Protein AF-A0A6G3WIH3-F1 (afdb_monomer)

Structure (mmCIF, N/CA/C/O backbone):
data_AF-A0A6G3WIH3-F1
#
_entry.id   AF-A0A6G3WIH3-F1
#
loop_
_atom_site.group_PDB
_atom_site.id
_atom_site.type_symbol
_atom_site.label_atom_id
_atom_site.label_alt_id
_atom_site.label_comp_id
_atom_site.label_asym_id
_atom_site.label_entity_id
_atom_site.label_seq_id
_atom_site.pdbx_PDB_ins_code
_atom_site.Cartn_x
_atom_site.Cartn_y
_atom_site.Cartn_z
_atom_site.occupancy
_atom_site.B_iso_or_equiv
_atom_site.auth_seq_id
_atom_site.auth_comp_id
_atom_site.auth_asym_id
_atom_site.auth_atom_id
_atom_site.pdbx_PDB_model_num
ATOM 1 N N . MET A 1 1 ? 10.859 -15.960 18.586 1.00 42.34 1 MET A N 1
ATOM 2 C CA . MET A 1 1 ? 10.328 -14.800 17.844 1.00 42.34 1 MET A CA 1
ATOM 3 C C . MET A 1 1 ? 8.952 -15.209 17.370 1.00 42.34 1 MET A C 1
ATOM 5 O O . MET A 1 1 ? 8.869 -16.224 16.689 1.00 42.34 1 MET A O 1
ATOM 9 N N . SER A 1 2 ? 7.890 -14.560 17.853 1.00 43.38 2 SER A N 1
ATOM 10 C CA . SER A 1 2 ? 6.537 -14.835 17.354 1.00 43.38 2 SER A CA 1
ATOM 11 C C . SER A 1 2 ? 6.557 -14.650 15.835 1.00 43.38 2 SER A C 1
ATOM 13 O O . SER A 1 2 ? 7.063 -13.640 15.354 1.00 43.38 2 SER A O 1
ATOM 15 N N . SER A 1 3 ? 6.121 -15.667 15.097 1.00 52.56 3 SER A N 1
ATOM 16 C CA . SER A 1 3 ? 5.988 -15.667 13.639 1.00 52.56 3 SER A CA 1
ATOM 17 C C . SER A 1 3 ? 4.811 -14.764 13.255 1.00 52.56 3 SER A C 1
ATOM 19 O O . SER A 1 3 ? 3.766 -15.257 12.828 1.00 52.56 3 SER A O 1
ATOM 21 N N . GLU A 1 4 ? 4.934 -13.456 13.460 1.00 61.06 4 GLU A N 1
ATOM 22 C CA . GLU A 1 4 ? 3.876 -12.520 13.085 1.00 61.06 4 GLU A CA 1
ATOM 23 C C . GLU A 1 4 ? 3.919 -12.321 11.574 1.00 61.06 4 GLU A C 1
ATOM 25 O O . GLU A 1 4 ? 4.772 -11.629 11.021 1.00 61.06 4 GLU A O 1
ATOM 30 N N . LYS A 1 5 ? 3.025 -13.036 10.886 1.00 76.69 5 LYS A N 1
ATOM 31 C CA . LYS A 1 5 ? 2.730 -12.781 9.483 1.00 76.69 5 LYS A CA 1
ATOM 32 C C . LYS A 1 5 ? 1.959 -11.470 9.429 1.00 76.69 5 LYS A C 1
ATOM 34 O O . LYS A 1 5 ? 0.787 -11.450 9.790 1.00 76.69 5 LYS A O 1
ATOM 39 N N . LEU A 1 6 ? 2.632 -10.414 8.988 1.00 87.81 6 LEU A N 1
ATOM 40 C CA . LEU A 1 6 ? 2.021 -9.117 8.732 1.00 87.81 6 LEU A CA 1
ATOM 41 C C . LEU A 1 6 ? 0.857 -9.274 7.737 1.00 87.81 6 LEU A C 1
ATOM 43 O O . LEU A 1 6 ? 1.012 -9.875 6.672 1.00 87.81 6 LEU A O 1
ATOM 47 N N . CYS A 1 7 ? -0.311 -8.759 8.108 1.00 93.44 7 CYS A N 1
ATOM 48 C CA . CYS A 1 7 ? -1.563 -8.862 7.375 1.00 93.44 7 CYS A CA 1
ATOM 49 C C . CYS A 1 7 ? -2.078 -7.465 7.023 1.00 93.44 7 CYS A C 1
ATOM 51 O O . CYS A 1 7 ? -2.570 -6.726 7.878 1.00 93.44 7 CYS A O 1
ATOM 53 N N . TRP A 1 8 ? -1.975 -7.103 5.746 1.00 96.19 8 TRP A N 1
ATOM 54 C CA . TRP A 1 8 ? -2.571 -5.884 5.206 1.00 96.19 8 TRP A CA 1
ATOM 55 C C . TRP A 1 8 ? -3.808 -6.218 4.384 1.00 96.19 8 TRP A C 1
ATOM 57 O O . TRP A 1 8 ? -3.776 -7.114 3.539 1.00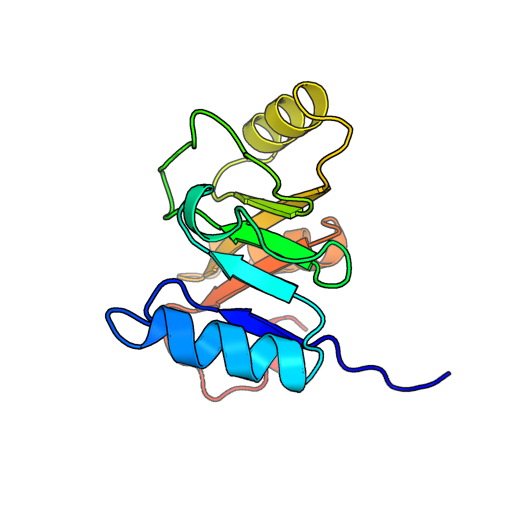 96.19 8 TRP A O 1
ATOM 67 N N . LEU A 1 9 ? -4.890 -5.476 4.610 1.00 97.44 9 LEU A N 1
ATOM 68 C CA . LEU A 1 9 ? -6.136 -5.641 3.876 1.00 97.44 9 LEU A CA 1
ATOM 69 C C . LEU A 1 9 ? -6.284 -4.562 2.803 1.00 97.44 9 LEU A C 1
ATOM 71 O O . LEU A 1 9 ? -6.381 -3.374 3.111 1.00 97.44 9 LEU A O 1
ATOM 75 N N . ASP A 1 10 ? -6.339 -4.982 1.541 1.00 97.44 10 ASP A N 1
ATOM 76 C CA . ASP A 1 10 ? -6.559 -4.089 0.405 1.00 97.44 10 ASP A CA 1
ATOM 77 C C . ASP A 1 10 ? -8.053 -3.818 0.182 1.00 97.44 10 ASP A C 1
ATOM 79 O O . ASP A 1 10 ? -8.822 -4.718 -0.161 1.00 97.44 10 ASP A O 1
ATOM 83 N N . ILE A 1 11 ? -8.464 -2.560 0.367 1.00 97.62 11 ILE A N 1
ATOM 84 C CA . ILE A 1 11 ? -9.851 -2.104 0.200 1.00 97.62 11 ILE A CA 1
ATOM 85 C C . ILE 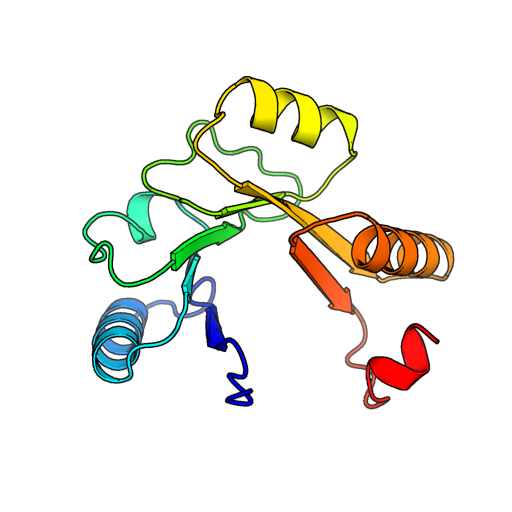A 1 11 ? -10.069 -1.301 -1.089 1.00 97.62 11 ILE A C 1
ATOM 87 O O . ILE A 1 11 ? -11.174 -0.795 -1.323 1.00 97.62 11 ILE A O 1
ATOM 91 N N . ARG A 1 12 ? -9.052 -1.182 -1.955 1.00 96.12 12 ARG A N 1
ATOM 92 C CA . ARG A 1 12 ? -9.110 -0.363 -3.180 1.00 96.12 12 ARG A CA 1
ATOM 93 C C . ARG A 1 12 ? -10.233 -0.798 -4.123 1.00 96.12 12 ARG A C 1
ATOM 95 O O . ARG A 1 12 ? -10.843 0.045 -4.776 1.00 96.12 12 ARG A O 1
ATOM 102 N N . SER A 1 13 ? -10.559 -2.090 -4.149 1.00 95.06 13 SER A N 1
ATOM 103 C CA . SER A 1 13 ? -11.621 -2.681 -4.977 1.00 95.06 13 SER A CA 1
ATOM 104 C C . SER A 1 13 ? -12.880 -3.090 -4.194 1.00 95.06 13 SER A C 1
ATOM 106 O O . SER A 1 13 ? -13.803 -3.659 -4.772 1.00 95.06 13 SER A O 1
ATOM 108 N N . ALA A 1 14 ? -12.974 -2.760 -2.898 1.00 95.31 14 ALA A N 1
ATOM 109 C CA . ALA A 1 14 ? -14.063 -3.202 -2.016 1.00 95.31 14 ALA A CA 1
ATOM 110 C C . ALA A 1 14 ? -15.451 -2.607 -2.351 1.00 95.31 14 ALA A C 1
ATOM 112 O O . ALA A 1 14 ? -16.484 -3.114 -1.903 1.00 95.31 14 ALA A O 1
ATOM 113 N N . GLY A 1 15 ? -15.496 -1.521 -3.132 1.00 94.75 15 GLY A N 1
ATOM 114 C CA . GLY A 1 15 ? -16.737 -0.884 -3.578 1.00 94.75 15 GLY A CA 1
ATOM 115 C C . GLY A 1 15 ? -17.689 -0.553 -2.422 1.00 94.75 15 GLY A C 1
ATOM 116 O O . GLY A 1 15 ? -17.288 0.015 -1.410 1.00 94.75 15 GLY A O 1
ATOM 117 N N . LYS A 1 16 ? -18.967 -0.932 -2.562 1.00 96.00 16 LYS A N 1
ATOM 118 C CA . LYS A 1 16 ? -20.014 -0.653 -1.559 1.00 96.00 16 LYS A CA 1
ATOM 119 C C . LYS A 1 16 ? -19.812 -1.386 -0.226 1.00 96.00 16 LYS A C 1
ATOM 121 O O . LYS A 1 16 ? -20.388 -0.968 0.769 1.00 96.00 16 LYS A O 1
ATOM 126 N N . ALA A 1 17 ? -19.025 -2.464 -0.200 1.00 96.44 17 ALA A N 1
ATOM 127 C CA . ALA A 1 17 ? -18.780 -3.251 1.008 1.00 96.44 17 ALA A CA 1
ATOM 128 C C . ALA A 1 17 ? -17.641 -2.691 1.878 1.00 96.44 17 ALA A C 1
ATOM 130 O O . ALA A 1 17 ? -17.411 -3.203 2.970 1.00 96.44 17 ALA A O 1
ATOM 131 N N . ARG A 1 18 ? -16.939 -1.642 1.416 1.00 96.56 18 ARG A N 1
ATOM 132 C CA . ARG A 1 18 ? -15.751 -1.072 2.072 1.00 96.56 18 ARG A CA 1
ATOM 133 C C . ARG A 1 18 ? -15.936 -0.849 3.568 1.00 96.56 18 ARG A C 1
ATOM 135 O O . ARG A 1 18 ? -15.095 -1.292 4.335 1.00 96.56 18 ARG A O 1
ATOM 142 N N . GLN A 1 19 ? -17.023 -0.194 3.974 1.00 95.88 19 GLN A N 1
ATOM 143 C CA . GLN A 1 19 ? -17.248 0.133 5.382 1.00 95.88 19 GLN A CA 1
ATOM 144 C C . GLN A 1 19 ? -17.306 -1.127 6.256 1.00 95.88 19 GLN A C 1
ATOM 146 O O . GLN A 1 19 ? -16.552 -1.234 7.215 1.00 95.88 19 GLN A O 1
ATOM 151 N N . ALA A 1 20 ? -18.139 -2.102 5.884 1.00 97.62 20 ALA A N 1
ATOM 152 C CA . ALA A 1 20 ? -18.273 -3.350 6.634 1.00 97.62 20 ALA A CA 1
ATOM 153 C C . ALA A 1 20 ? -16.952 -4.140 6.682 1.00 97.62 20 ALA A C 1
ATOM 155 O O . ALA A 1 20 ? -16.608 -4.722 7.705 1.00 97.62 20 ALA A O 1
ATOM 156 N N . ILE A 1 21 ? -16.193 -4.128 5.581 1.00 97.88 21 ILE A N 1
ATOM 157 C CA . ILE A 1 21 ? -14.876 -4.769 5.501 1.00 97.88 21 ILE A CA 1
ATOM 158 C C . ILE A 1 21 ? -13.882 -4.093 6.452 1.00 97.88 21 ILE A C 1
ATOM 160 O O . ILE A 1 21 ? -13.168 -4.787 7.168 1.00 97.88 21 ILE A O 1
ATOM 164 N N . VAL A 1 22 ? -13.844 -2.759 6.481 1.00 97.69 22 VAL A N 1
ATOM 165 C CA . VAL A 1 22 ? -12.974 -1.990 7.384 1.00 97.69 22 VAL A CA 1
ATOM 166 C C . VAL A 1 22 ? -13.347 -2.235 8.844 1.00 97.69 22 VAL A C 1
ATOM 168 O O . VAL A 1 22 ? -12.460 -2.493 9.651 1.00 97.69 22 VAL A O 1
ATOM 171 N N . GLU A 1 23 ? -14.635 -2.197 9.188 1.00 97.62 23 GLU A N 1
ATOM 172 C CA . GLU A 1 23 ? -15.108 -2.456 10.555 1.00 97.62 23 GLU A CA 1
ATOM 173 C C . GLU A 1 23 ? -14.653 -3.836 11.051 1.00 97.62 23 GLU A C 1
ATOM 175 O O . GLU A 1 23 ? -14.055 -3.945 12.123 1.00 97.62 23 GLU A O 1
ATOM 180 N N . GLU A 1 24 ? -14.845 -4.879 10.242 1.00 98.00 24 GLU A N 1
ATOM 181 C CA . GLU A 1 24 ? -14.402 -6.226 10.599 1.00 98.00 24 GLU A CA 1
ATOM 182 C C . GLU A 1 24 ? -12.872 -6.338 10.652 1.00 98.00 24 GLU A C 1
ATOM 184 O O . GLU A 1 24 ? -12.330 -6.947 11.571 1.00 98.00 24 GLU A O 1
ATOM 189 N N . ALA A 1 25 ? -12.148 -5.703 9.728 1.00 96.81 25 ALA A N 1
ATOM 190 C CA . ALA A 1 25 ? -10.685 -5.696 9.731 1.00 96.81 25 ALA A CA 1
ATOM 191 C C . ALA A 1 25 ? -10.108 -5.100 11.023 1.00 96.81 25 ALA A C 1
ATOM 193 O O . ALA A 1 25 ? -9.147 -5.631 11.585 1.00 96.81 25 ALA A O 1
ATOM 194 N N . LEU A 1 26 ? -10.722 -4.025 11.523 1.00 96.69 26 LEU A N 1
ATOM 195 C CA . LEU A 1 26 ? -10.351 -3.407 12.793 1.00 96.69 26 LEU A CA 1
ATOM 196 C C . LEU A 1 26 ? -10.664 -4.325 13.984 1.00 96.69 26 LEU A C 1
ATOM 198 O O . LEU A 1 26 ? -9.839 -4.434 14.892 1.00 96.69 26 LEU A O 1
ATOM 202 N N . HIS A 1 27 ? -11.801 -5.030 13.976 1.00 96.50 27 HIS A N 1
ATOM 203 C CA . HIS A 1 27 ? -12.115 -6.037 14.999 1.00 96.50 27 HIS A CA 1
ATOM 204 C C . HIS A 1 27 ? -11.111 -7.195 15.008 1.00 96.50 27 HIS A C 1
ATOM 206 O O . HIS A 1 27 ? -10.694 -7.635 16.082 1.00 96.50 27 HIS A O 1
ATOM 212 N N . GLN A 1 28 ? -10.681 -7.640 13.825 1.00 95.62 28 GLN A N 1
ATOM 213 C CA . GLN A 1 28 ? -9.667 -8.684 13.653 1.00 95.62 28 GLN A CA 1
ATOM 214 C C . GLN A 1 28 ? -8.232 -8.183 13.872 1.00 95.62 28 GLN A C 1
ATOM 216 O O . GLN A 1 28 ? -7.305 -8.990 13.863 1.00 95.62 28 GLN A O 1
ATOM 221 N N . ARG A 1 29 ? -8.042 -6.876 14.113 1.00 94.81 29 ARG A N 1
ATOM 222 C CA . ARG A 1 29 ? -6.741 -6.235 14.363 1.00 94.81 29 ARG A CA 1
ATOM 223 C C . ARG A 1 29 ? -5.715 -6.522 13.264 1.00 94.81 29 ARG A C 1
ATOM 225 O O . ARG A 1 29 ? -4.579 -6.877 13.563 1.00 94.81 29 ARG A O 1
ATOM 232 N N . VAL A 1 30 ? -6.117 -6.372 12.000 1.00 96.00 30 VAL A N 1
ATOM 233 C CA . VAL A 1 30 ? -5.156 -6.405 10.886 1.00 96.00 30 VAL A CA 1
ATOM 234 C C . VAL A 1 30 ? -4.076 -5.336 11.081 1.00 96.00 30 VAL A C 1
ATOM 236 O O . VAL A 1 30 ? -4.341 -4.270 11.641 1.00 96.00 30 VAL A O 1
ATOM 239 N N . ASP A 1 31 ? -2.869 -5.595 10.587 1.00 96.38 31 ASP A N 1
ATOM 240 C CA . ASP A 1 31 ? -1.727 -4.697 10.775 1.00 96.38 31 ASP A CA 1
ATOM 241 C C . ASP A 1 31 ? -1.842 -3.421 9.942 1.00 96.38 31 ASP A C 1
ATOM 243 O O . ASP A 1 31 ? -1.292 -2.380 10.309 1.00 96.38 31 ASP A O 1
ATOM 247 N N . GLY A 1 32 ? -2.549 -3.486 8.810 1.00 97.38 32 GLY A N 1
ATOM 248 C CA . GLY A 1 32 ? -2.694 -2.354 7.908 1.00 97.38 32 GLY A CA 1
ATOM 249 C C . GLY A 1 32 ? -3.912 -2.421 6.997 1.00 97.38 32 GLY A C 1
ATOM 250 O O . GLY A 1 32 ? -4.424 -3.493 6.677 1.00 97.38 32 GLY A O 1
ATOM 251 N N . ILE A 1 33 ? -4.359 -1.247 6.559 1.00 98.38 33 ILE A N 1
ATOM 252 C CA . ILE A 1 33 ? -5.424 -1.070 5.568 1.00 98.38 33 ILE A CA 1
ATOM 253 C C . ILE A 1 33 ? -4.839 -0.314 4.380 1.00 98.38 33 ILE A C 1
ATOM 255 O O . ILE A 1 33 ? -4.252 0.756 4.553 1.00 98.38 33 ILE A O 1
ATOM 259 N N . VAL A 1 34 ? -5.014 -0.871 3.180 1.00 98.38 34 VAL A N 1
ATOM 260 C CA . VAL A 1 34 ? -4.514 -0.298 1.928 1.00 98.38 34 VAL A CA 1
ATOM 261 C C . VAL A 1 34 ? -5.648 0.364 1.158 1.00 98.38 34 VAL A C 1
ATOM 263 O O . VAL A 1 34 ? -6.607 -0.298 0.762 1.00 98.38 34 VAL A O 1
ATOM 266 N N . ALA A 1 35 ? -5.519 1.664 0.902 1.00 97.69 35 ALA A N 1
ATOM 267 C CA . ALA A 1 35 ? -6.499 2.465 0.173 1.00 97.69 35 ALA A CA 1
ATOM 268 C C . ALA A 1 35 ? -5.871 3.203 -1.018 1.00 97.69 35 ALA A C 1
ATOM 270 O O . ALA A 1 35 ? -4.660 3.388 -1.083 1.00 97.69 35 ALA A O 1
ATOM 271 N N . ALA A 1 36 ? -6.701 3.635 -1.970 1.00 96.00 36 ALA A N 1
ATOM 272 C CA . ALA A 1 36 ? -6.259 4.386 -3.152 1.00 96.00 36 ALA A CA 1
ATOM 273 C C . ALA A 1 36 ? -6.428 5.905 -2.990 1.00 96.00 36 ALA A C 1
ATOM 275 O O . ALA A 1 36 ? -5.796 6.671 -3.719 1.00 96.00 36 ALA A O 1
ATOM 276 N N . ASP A 1 37 ? -7.288 6.329 -2.062 1.00 94.56 37 ASP A N 1
ATOM 277 C CA . ASP A 1 37 ? -7.611 7.722 -1.767 1.00 94.56 37 ASP A CA 1
ATOM 278 C C . ASP A 1 37 ? -7.276 8.011 -0.293 1.00 94.56 37 ASP A C 1
ATOM 280 O O . ASP A 1 37 ? -7.704 7.240 0.571 1.00 94.56 37 ASP A O 1
ATOM 284 N N . PRO A 1 38 ? -6.532 9.089 0.030 1.00 95.50 38 PRO A N 1
ATOM 285 C CA . PRO A 1 38 ? -6.25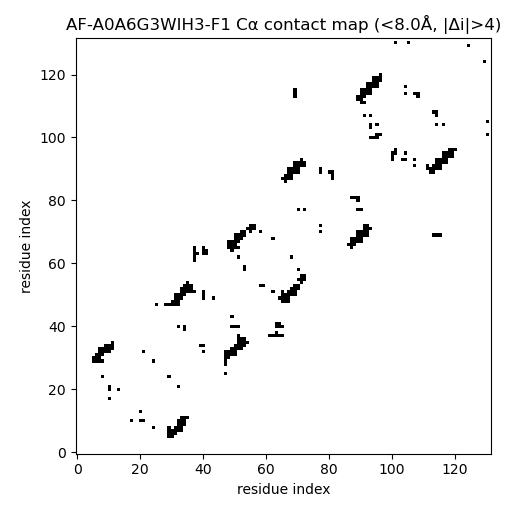7 9.468 1.415 1.00 95.50 38 PRO A CA 1
ATOM 286 C C . PRO A 1 38 ? -7.519 9.617 2.274 1.00 95.50 38 PRO A C 1
ATOM 288 O O . PRO A 1 38 ? -7.481 9.309 3.461 1.00 95.50 38 PRO A O 1
ATOM 291 N N . ALA A 1 39 ? -8.645 10.040 1.686 1.00 94.75 39 ALA A N 1
ATOM 292 C CA . ALA A 1 39 ? -9.903 10.214 2.410 1.00 94.75 39 ALA A CA 1
ATOM 293 C C . ALA A 1 39 ? -10.448 8.898 2.994 1.00 94.75 39 ALA A C 1
ATOM 295 O O . ALA A 1 39 ? -11.108 8.922 4.029 1.00 94.75 39 ALA A O 1
ATOM 296 N N . ASP A 1 40 ? -10.141 7.753 2.374 1.00 95.56 40 ASP A N 1
ATOM 297 C CA . ASP A 1 40 ? -10.546 6.429 2.866 1.00 95.56 40 ASP A CA 1
ATOM 298 C C . ASP A 1 40 ? -9.737 5.981 4.106 1.00 95.56 40 ASP A C 1
ATOM 300 O O . ASP A 1 40 ? -10.093 4.991 4.745 1.00 95.56 40 ASP A O 1
ATOM 304 N N . LEU A 1 41 ? -8.649 6.684 4.449 1.00 97.00 41 LEU A N 1
ATOM 305 C CA . LEU A 1 41 ? -7.810 6.411 5.626 1.00 97.00 41 LEU A CA 1
ATOM 306 C C . LEU A 1 41 ? -8.133 7.328 6.815 1.00 97.00 41 LEU A C 1
ATOM 308 O O . LEU A 1 41 ? -7.690 7.078 7.944 1.00 97.00 41 LEU A O 1
ATOM 312 N N . GLU A 1 42 ? -8.898 8.392 6.573 1.00 95.12 42 GLU A N 1
ATOM 313 C CA . GLU A 1 42 ? -9.288 9.349 7.599 1.00 95.12 42 GLU A CA 1
ATOM 314 C C . GLU A 1 42 ? -10.227 8.706 8.625 1.00 95.12 42 GLU A C 1
ATOM 316 O O . GLU A 1 42 ? -11.119 7.925 8.303 1.00 95.12 42 GLU A O 1
ATOM 321 N N . GLY A 1 43 ? -10.008 9.018 9.903 1.00 93.12 43 GLY A N 1
ATOM 322 C CA . GLY A 1 43 ? -10.788 8.452 11.007 1.00 93.12 43 GLY A CA 1
ATOM 323 C C . GLY A 1 43 ? -10.419 7.019 11.410 1.00 93.12 43 GLY A C 1
ATOM 324 O O . GLY A 1 43 ? -10.876 6.573 12.463 1.00 93.12 43 GLY A O 1
ATOM 325 N N . LEU A 1 44 ? -9.557 6.314 10.661 1.00 97.12 44 LEU A N 1
ATOM 326 C CA . LEU A 1 44 ? -9.017 5.034 11.130 1.00 97.12 44 LEU A CA 1
ATOM 327 C C . LEU A 1 44 ? -8.181 5.245 12.410 1.00 97.12 44 LEU A C 1
ATOM 329 O O . LEU A 1 44 ? -7.435 6.234 12.503 1.00 97.12 44 LEU A O 1
ATOM 333 N N . PRO A 1 45 ? -8.283 4.331 13.395 1.00 96.50 45 PRO A N 1
ATOM 334 C CA . PRO A 1 45 ? -7.567 4.456 14.658 1.00 96.50 45 PRO A CA 1
ATOM 335 C C . PRO A 1 45 ? -6.046 4.374 14.446 1.00 96.50 45 PRO A C 1
ATOM 337 O O . PRO A 1 45 ? -5.588 3.734 13.501 1.00 96.50 45 PRO A O 1
ATOM 340 N N . PRO A 1 46 ? -5.230 4.951 15.345 1.00 95.06 46 PRO A N 1
ATOM 341 C CA . PRO A 1 46 ? -3.767 4.890 15.239 1.00 95.06 46 PRO A CA 1
ATOM 342 C C . PRO A 1 46 ? -3.198 3.477 15.458 1.00 95.06 46 PRO A C 1
ATOM 344 O O . PRO A 1 46 ? -2.000 3.268 15.317 1.00 95.06 46 PRO A O 1
ATOM 347 N N . THR A 1 47 ? -4.040 2.511 15.835 1.00 9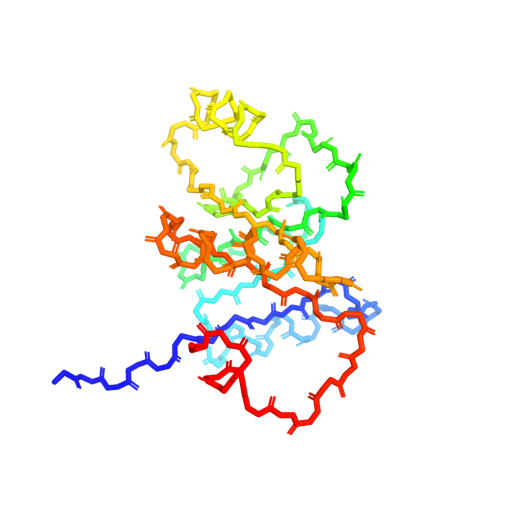4.38 47 THR A N 1
ATOM 348 C CA . THR A 1 47 ? -3.662 1.111 16.058 1.00 94.38 47 THR A CA 1
ATOM 349 C C . THR A 1 47 ? -3.530 0.299 14.771 1.00 94.38 47 THR A C 1
ATOM 351 O O . THR A 1 47 ? -3.094 -0.842 14.850 1.00 94.38 47 THR A O 1
ATOM 354 N N . VAL A 1 48 ? -3.931 0.840 13.614 1.00 97.06 48 VAL A N 1
ATOM 355 C CA . VAL A 1 48 ? -3.776 0.193 12.303 1.00 97.06 48 VAL A CA 1
ATOM 356 C C . VAL A 1 48 ? -2.868 1.032 11.407 1.00 97.06 48 VAL A C 1
ATOM 358 O O . VAL A 1 48 ? -2.973 2.260 11.375 1.00 97.06 48 VAL A O 1
ATOM 361 N N . THR A 1 49 ? -1.985 0.380 10.651 1.00 97.56 49 THR A N 1
ATOM 362 C CA . THR A 1 49 ? -1.142 1.069 9.669 1.00 97.56 49 THR A CA 1
ATOM 363 C C . THR A 1 49 ? -1.998 1.564 8.507 1.00 97.56 49 THR A C 1
ATOM 365 O O . THR A 1 49 ? -2.652 0.788 7.810 1.00 97.56 49 THR A O 1
ATOM 368 N N . LYS A 1 50 ? -1.985 2.874 8.271 1.00 98.44 50 LYS A N 1
ATOM 369 C CA . LYS A 1 50 ? -2.682 3.504 7.146 1.00 98.44 50 LYS A CA 1
ATOM 370 C C . LYS A 1 50 ? -1.771 3.500 5.923 1.00 98.44 50 LYS A C 1
ATOM 372 O O . LYS A 1 50 ? -0.788 4.245 5.900 1.00 98.44 50 LYS A O 1
ATOM 377 N N . VAL A 1 51 ? -2.088 2.666 4.935 1.00 98.31 51 VAL A N 1
ATOM 378 C CA . VAL A 1 51 ? -1.284 2.489 3.721 1.00 98.31 51 VAL A CA 1
ATOM 379 C C . VAL A 1 51 ? -2.005 3.121 2.533 1.00 98.31 51 VAL A C 1
ATOM 381 O O . VAL A 1 51 ? -3.090 2.692 2.142 1.00 98.31 51 VAL A O 1
ATOM 384 N N . LEU A 1 52 ? -1.396 4.134 1.924 1.00 97.81 52 LEU A N 1
ATOM 385 C CA . LEU A 1 52 ? -1.893 4.742 0.695 1.00 97.81 52 LEU A CA 1
ATOM 386 C C . LEU A 1 52 ? -1.160 4.148 -0.509 1.00 97.81 52 LEU A C 1
ATOM 388 O O . LEU A 1 52 ? 0.055 4.264 -0.633 1.00 97.81 52 LEU A O 1
ATOM 392 N N . MET A 1 53 ? -1.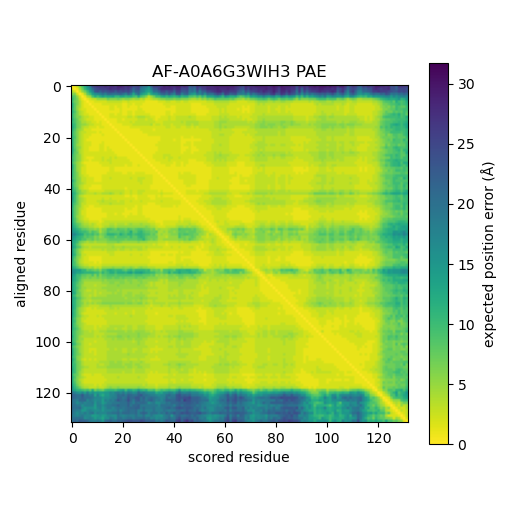903 3.547 -1.428 1.00 96.94 53 MET A N 1
ATOM 393 C CA . MET A 1 53 ? -1.397 3.030 -2.695 1.00 96.94 53 MET A CA 1
ATOM 394 C C . MET A 1 53 ? -2.279 3.550 -3.841 1.00 96.94 53 MET A C 1
ATOM 396 O O . MET A 1 53 ? -3.248 2.883 -4.233 1.00 96.94 53 MET A O 1
ATOM 400 N N . PRO A 1 54 ? -1.985 4.755 -4.366 1.00 94.00 54 PRO A N 1
ATOM 401 C CA . PRO A 1 54 ? -2.728 5.320 -5.480 1.00 94.00 54 PRO A CA 1
ATOM 402 C C . PRO A 1 54 ? -2.507 4.482 -6.752 1.00 94.00 54 PRO A C 1
ATOM 404 O O . PRO A 1 54 ? -1.514 3.757 -6.860 1.00 94.00 54 PRO A O 1
ATOM 407 N N . PRO A 1 55 ? -3.411 4.571 -7.743 1.00 90.19 55 PRO A N 1
ATOM 408 C CA . PRO A 1 55 ? -3.212 3.911 -9.028 1.00 90.19 55 PRO A CA 1
ATOM 409 C C . PRO A 1 55 ? -1.891 4.343 -9.692 1.00 90.19 55 PRO A C 1
ATOM 411 O O . PRO A 1 55 ? -1.513 5.515 -9.564 1.00 90.19 55 PRO A O 1
ATOM 414 N N . PRO A 1 56 ? -1.216 3.452 -10.444 1.00 85.88 56 PRO A N 1
ATOM 415 C CA . PRO A 1 56 ? -0.013 3.804 -11.191 1.00 85.88 56 PRO A CA 1
ATOM 416 C C . PRO A 1 56 ? -0.204 5.064 -12.046 1.00 85.88 56 PRO A C 1
ATOM 418 O O . PRO A 1 56 ? -1.254 5.267 -12.657 1.00 85.88 56 PRO A O 1
ATOM 421 N N . GLY A 1 57 ? 0.807 5.935 -12.067 1.00 80.44 57 GLY A N 1
ATOM 422 C CA . GLY A 1 57 ? 0.771 7.202 -12.808 1.00 80.44 57 GLY A CA 1
ATOM 423 C C . GLY A 1 57 ? -0.033 8.326 -12.143 1.00 80.44 57 GLY A C 1
ATOM 424 O O . GLY A 1 57 ? -0.082 9.433 -12.680 1.00 80.44 57 GLY A O 1
ATOM 425 N N . LYS A 1 58 ? -0.640 8.089 -10.973 1.00 81.81 58 LYS A N 1
ATOM 426 C CA . LYS A 1 58 ? -1.388 9.106 -10.230 1.00 81.81 58 LYS A CA 1
ATOM 427 C C . LYS A 1 58 ? -0.593 9.568 -9.008 1.00 81.81 58 LYS A C 1
ATOM 429 O O . LYS A 1 58 ? -0.519 8.859 -8.009 1.00 81.81 58 LYS A O 1
ATOM 434 N N . GLN A 1 59 ? -0.033 10.777 -9.072 1.00 79.38 59 GLN A N 1
ATOM 435 C CA . GLN A 1 59 ? 0.596 11.402 -7.909 1.00 79.38 59 GLN A CA 1
ATOM 436 C C . GLN A 1 59 ? -0.488 12.071 -7.049 1.00 79.38 59 GLN A C 1
ATOM 438 O O . GLN A 1 59 ? -1.182 12.967 -7.543 1.00 79.38 59 GLN A O 1
ATOM 443 N N . PRO A 1 60 ? -0.679 11.660 -5.787 1.00 81.06 60 PRO A N 1
ATOM 444 C CA . PRO A 1 60 ? -1.633 12.317 -4.909 1.00 81.06 60 PRO A CA 1
ATOM 445 C C . PRO A 1 60 ? -1.104 13.703 -4.508 1.00 81.06 60 PRO A C 1
ATOM 447 O O . PRO A 1 60 ? 0.090 13.884 -4.278 1.00 81.06 60 PRO A O 1
ATOM 450 N N . ALA A 1 61 ? -1.997 14.692 -4.424 1.00 84.25 61 ALA A N 1
ATOM 451 C CA . ALA A 1 61 ? -1.642 16.054 -4.010 1.00 84.25 61 ALA A CA 1
ATOM 452 C C . ALA A 1 61 ? -1.304 16.157 -2.509 1.00 84.25 61 ALA A C 1
ATOM 454 O O . ALA A 1 61 ? -0.668 17.114 -2.078 1.00 84.25 61 ALA A O 1
ATOM 455 N N . SER A 1 62 ? -1.757 15.184 -1.717 1.00 89.25 62 SER A N 1
ATOM 456 C CA . SER A 1 62 ? -1.500 15.040 -0.285 1.00 89.25 62 SER A CA 1
ATOM 457 C C . SER A 1 62 ? -1.563 13.560 0.089 1.00 89.25 62 SER A C 1
ATOM 459 O O . SER A 1 62 ? -2.293 12.796 -0.544 1.00 89.25 62 SER A O 1
ATOM 461 N N . TYR A 1 63 ? -0.829 13.167 1.129 1.00 93.44 63 TYR A N 1
ATOM 462 C CA . TYR A 1 63 ? -0.844 11.807 1.677 1.00 93.44 63 TYR A CA 1
ATOM 463 C C . TYR A 1 63 ? -1.857 11.635 2.825 1.00 93.44 63 TYR A C 1
ATOM 465 O O . TYR A 1 63 ? -2.070 10.517 3.289 1.00 93.44 63 TYR A O 1
ATOM 473 N N . GLY A 1 64 ? -2.519 12.719 3.255 1.00 93.62 64 GLY A N 1
ATOM 474 C CA . GLY A 1 64 ? -3.479 12.695 4.364 1.00 93.62 64 GLY A CA 1
ATOM 475 C C . GLY A 1 64 ? -2.849 12.152 5.647 1.00 93.62 64 GLY A C 1
ATOM 476 O O . GLY A 1 64 ? -1.714 12.491 5.971 1.00 93.62 64 GLY A O 1
ATOM 477 N N . SER A 1 65 ? -3.574 11.288 6.356 1.00 95.19 65 SER A N 1
ATOM 478 C CA . SER A 1 65 ? -3.069 10.599 7.551 1.00 95.19 65 SER A CA 1
ATOM 479 C C . SER A 1 65 ? -2.314 9.286 7.280 1.00 95.19 65 SER A C 1
ATOM 481 O O . SER A 1 65 ? -2.117 8.501 8.211 1.00 95.19 65 SER A O 1
ATOM 483 N N . ALA A 1 66 ? -1.900 9.013 6.037 1.00 97.44 66 ALA A N 1
ATOM 484 C CA . ALA A 1 66 ? -1.140 7.808 5.706 1.00 97.44 66 ALA A CA 1
ATOM 485 C C . ALA A 1 66 ? 0.225 7.783 6.413 1.00 97.44 66 ALA A C 1
ATOM 487 O O . ALA A 1 66 ? 0.965 8.762 6.379 1.00 97.44 66 ALA A O 1
ATOM 488 N N . GLY A 1 67 ? 0.565 6.641 7.015 1.00 96.75 67 GLY A N 1
ATOM 489 C CA . GLY A 1 67 ? 1.897 6.393 7.583 1.00 96.75 67 GLY A CA 1
ATOM 490 C C . GLY A 1 67 ? 2.835 5.690 6.600 1.00 96.75 67 GLY A C 1
ATOM 491 O O . GLY A 1 67 ? 4.050 5.814 6.709 1.00 96.75 67 GLY A O 1
ATOM 492 N N . VAL A 1 68 ? 2.270 4.978 5.619 1.00 97.69 68 VAL A N 1
ATOM 493 C CA . VAL A 1 68 ? 3.009 4.323 4.535 1.00 97.69 68 VAL A CA 1
ATOM 494 C C . VAL A 1 68 ? 2.391 4.721 3.199 1.00 97.69 68 VAL A C 1
ATOM 496 O O . VAL A 1 68 ? 1.170 4.670 3.041 1.00 97.69 68 VAL A O 1
ATOM 499 N N . VAL A 1 69 ? 3.215 5.081 2.217 1.00 96.75 69 VAL A N 1
ATOM 500 C CA . VAL A 1 69 ? 2.777 5.394 0.852 1.00 96.75 69 VAL A CA 1
ATOM 501 C C . VAL A 1 69 ? 3.548 4.540 -0.151 1.00 96.75 69 VAL A C 1
ATOM 503 O O . VAL A 1 69 ? 4.772 4.605 -0.232 1.00 96.75 69 VAL A O 1
ATOM 506 N N . ILE A 1 70 ? 2.835 3.758 -0.958 1.00 96.19 70 ILE A N 1
ATOM 507 C CA . ILE A 1 70 ? 3.414 2.927 -2.018 1.00 96.19 70 ILE A CA 1
ATOM 508 C C . ILE A 1 70 ? 3.197 3.623 -3.361 1.00 96.19 70 ILE A C 1
ATOM 510 O O . ILE A 1 70 ? 2.061 3.754 -3.812 1.00 96.19 70 ILE A O 1
ATOM 514 N N . LEU A 1 71 ? 4.274 4.063 -4.015 1.00 93.00 71 LEU A N 1
ATOM 515 C CA . LEU A 1 71 ? 4.200 4.770 -5.299 1.00 93.00 71 LEU A CA 1
ATOM 516 C C . LEU A 1 71 ? 4.780 3.923 -6.433 1.00 93.00 71 LEU A C 1
ATOM 518 O O . LEU A 1 71 ? 5.812 3.268 -6.278 1.00 93.00 71 LEU A O 1
ATOM 522 N N . ALA A 1 72 ? 4.136 3.997 -7.597 1.00 89.56 72 ALA A N 1
ATOM 523 C CA . ALA A 1 72 ? 4.752 3.610 -8.860 1.00 89.56 72 ALA A CA 1
ATOM 524 C C . ALA A 1 72 ? 5.710 4.714 -9.340 1.00 89.56 72 ALA A C 1
ATOM 526 O O . ALA A 1 72 ? 5.515 5.890 -9.027 1.00 89.56 72 ALA A O 1
ATOM 527 N N . GLY A 1 73 ? 6.708 4.348 -10.144 1.00 80.56 73 GLY A N 1
ATOM 528 C CA . GLY A 1 73 ? 7.649 5.290 -10.755 1.00 80.56 73 GLY A CA 1
ATOM 529 C C . GLY A 1 73 ? 9.095 5.115 -10.293 1.00 80.56 73 GLY A C 1
ATOM 530 O O . GLY A 1 73 ? 9.449 4.137 -9.627 1.00 80.56 73 GLY A O 1
ATOM 531 N N . ASP A 1 74 ? 9.950 6.053 -10.700 1.00 79.94 74 ASP A N 1
ATOM 532 C CA . ASP A 1 74 ? 11.385 5.9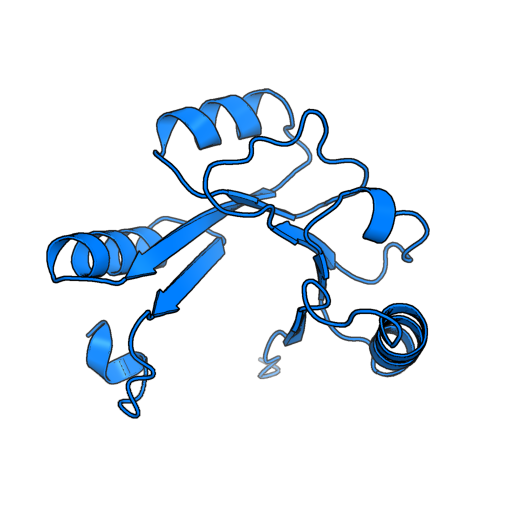89 -10.435 1.00 79.94 74 ASP A CA 1
ATOM 533 C C . ASP A 1 74 ? 11.752 6.340 -8.979 1.00 79.94 74 ASP A C 1
ATOM 535 O O . ASP A 1 74 ? 10.980 6.933 -8.217 1.00 79.94 74 ASP A O 1
ATOM 539 N N . ALA A 1 75 ? 12.965 5.958 -8.577 1.00 84.56 75 ALA A N 1
ATOM 540 C CA . ALA A 1 75 ? 13.483 6.218 -7.236 1.00 84.56 75 ALA A CA 1
ATOM 541 C C . ALA A 1 75 ? 13.612 7.719 -6.919 1.00 84.56 75 ALA A C 1
ATOM 543 O O . ALA A 1 75 ? 13.470 8.112 -5.764 1.00 84.56 75 ALA A O 1
ATOM 544 N N . SER A 1 76 ? 13.825 8.573 -7.927 1.00 86.38 76 SER A N 1
ATOM 545 C CA . SER A 1 76 ? 13.995 10.016 -7.726 1.00 86.38 76 SER A CA 1
ATOM 546 C C . SER A 1 76 ? 12.690 10.692 -7.301 1.00 86.38 76 SER A C 1
ATOM 548 O O . SER A 1 76 ? 12.698 11.558 -6.429 1.00 86.38 76 SER A O 1
ATOM 550 N N . ALA A 1 77 ? 11.559 10.290 -7.887 1.00 85.31 77 ALA A N 1
ATOM 551 C CA . ALA A 1 77 ? 10.246 10.813 -7.533 1.00 85.31 77 ALA A CA 1
ATOM 552 C C . ALA A 1 77 ? 9.876 10.449 -6.092 1.00 85.31 77 ALA A C 1
ATOM 554 O O . ALA A 1 77 ? 9.403 11.305 -5.344 1.00 85.31 77 ALA A O 1
ATOM 555 N N . ARG A 1 78 ? 10.165 9.209 -5.682 1.00 89.12 78 ARG A N 1
ATOM 556 C CA . ARG A 1 78 ? 9.949 8.761 -4.302 1.00 89.12 78 ARG A CA 1
ATOM 557 C C . ARG A 1 78 ? 10.897 9.430 -3.312 1.00 89.12 78 ARG A C 1
ATOM 559 O O . ARG A 1 78 ? 10.439 9.829 -2.251 1.00 89.12 78 ARG A O 1
ATOM 566 N N . ALA A 1 79 ? 12.167 9.629 -3.664 1.00 89.31 79 ALA A N 1
ATOM 567 C CA . ALA A 1 79 ? 13.111 10.353 -2.813 1.00 89.31 79 ALA A CA 1
ATOM 568 C C . ALA A 1 79 ? 12.634 11.790 -2.534 1.00 89.31 79 ALA A C 1
ATOM 570 O O . ALA A 1 79 ? 12.563 12.199 -1.380 1.00 89.31 79 ALA A O 1
ATOM 571 N N . ARG A 1 80 ? 12.187 12.517 -3.570 1.00 89.62 80 ARG A N 1
ATOM 572 C CA . ARG A 1 80 ? 11.595 13.858 -3.401 1.00 89.62 80 ARG A CA 1
ATOM 573 C C . ARG A 1 80 ? 10.335 13.840 -2.531 1.00 89.62 80 ARG A C 1
ATOM 575 O O . ARG A 1 80 ? 10.119 14.755 -1.744 1.00 89.62 80 ARG A O 1
ATOM 582 N N . ALA A 1 81 ? 9.492 12.818 -2.678 1.00 89.56 81 ALA A N 1
ATOM 583 C CA . ALA A 1 81 ? 8.301 12.655 -1.850 1.00 89.56 81 ALA A CA 1
ATOM 584 C C . ALA A 1 81 ? 8.650 12.402 -0.372 1.00 89.56 81 ALA A C 1
ATOM 586 O O . ALA A 1 81 ? 8.029 13.009 0.498 1.00 89.56 81 ALA A O 1
ATOM 587 N N . ALA A 1 82 ? 9.665 11.575 -0.107 1.00 91.31 82 ALA A N 1
ATOM 588 C CA . ALA A 1 82 ? 10.167 11.289 1.234 1.00 91.31 82 ALA A CA 1
ATOM 589 C C . ALA A 1 82 ? 10.788 12.523 1.903 1.00 91.31 82 ALA A C 1
ATOM 591 O O . ALA A 1 82 ? 10.537 12.777 3.076 1.00 91.31 82 ALA A O 1
ATOM 592 N N . GLU A 1 83 ? 11.530 13.342 1.152 1.00 92.69 83 GLU A N 1
ATOM 593 C CA . GLU A 1 83 ? 12.046 14.625 1.648 1.00 92.69 83 GLU A CA 1
ATOM 594 C C . GLU A 1 83 ? 10.919 15.601 2.020 1.00 92.69 83 GLU A C 1
ATOM 596 O O . GLU A 1 83 ? 11.022 16.325 3.009 1.00 92.69 83 GLU A O 1
ATOM 601 N N . ALA A 1 84 ? 9.830 15.615 1.245 1.00 91.12 84 ALA A N 1
ATOM 602 C CA . ALA A 1 84 ? 8.685 16.492 1.485 1.00 91.12 84 ALA A CA 1
ATOM 603 C C . ALA A 1 84 ? 7.770 16.025 2.634 1.00 91.12 84 ALA A C 1
ATOM 605 O O . ALA A 1 84 ? 6.994 16.829 3.151 1.00 91.12 84 ALA A O 1
ATOM 606 N N . ALA A 1 85 ? 7.834 14.748 3.023 1.00 92.88 85 ALA A N 1
ATOM 607 C CA . ALA A 1 85 ? 6.986 14.143 4.049 1.00 92.88 85 ALA A CA 1
ATOM 608 C C . ALA A 1 85 ? 7.807 13.189 4.944 1.00 92.88 85 ALA A C 1
ATOM 610 O O . ALA A 1 85 ? 7.683 11.972 4.814 1.00 92.88 85 ALA A O 1
ATOM 611 N N . PRO A 1 86 ? 8.641 13.721 5.858 1.00 92.00 86 PRO A N 1
ATOM 612 C CA . PRO A 1 86 ? 9.604 12.925 6.627 1.00 92.00 86 PRO A CA 1
ATOM 613 C C . PRO A 1 86 ? 8.962 11.947 7.622 1.00 92.00 86 PRO A C 1
ATOM 615 O O . PRO A 1 86 ? 9.592 10.963 8.000 1.00 92.00 86 PRO A O 1
ATOM 618 N N . ASP A 1 87 ? 7.715 12.198 8.028 1.00 93.19 87 ASP A N 1
ATOM 619 C CA . ASP A 1 87 ? 6.955 11.327 8.935 1.00 93.19 87 ASP A CA 1
ATOM 620 C C . ASP A 1 87 ? 6.255 10.163 8.206 1.00 93.19 87 ASP A C 1
ATOM 622 O O . ASP A 1 87 ? 5.569 9.356 8.834 1.00 93.19 87 ASP A O 1
ATOM 626 N N . VAL A 1 88 ? 6.400 10.081 6.879 1.00 95.62 88 VAL A N 1
ATOM 627 C CA . VAL A 1 88 ? 5.764 9.071 6.031 1.00 95.62 88 VAL A CA 1
ATOM 628 C C . VAL A 1 88 ? 6.819 8.111 5.495 1.00 95.62 88 VAL A C 1
ATOM 630 O O . VAL A 1 88 ? 7.819 8.515 4.904 1.00 95.62 88 VAL A O 1
ATOM 633 N N . GLU A 1 89 ? 6.577 6.812 5.645 1.00 96.00 89 GLU A N 1
ATOM 634 C CA . GLU A 1 89 ? 7.406 5.792 5.012 1.00 96.00 89 GLU A CA 1
ATOM 635 C C . GLU A 1 89 ? 6.991 5.600 3.550 1.00 96.00 89 GLU A C 1
ATOM 637 O O . GLU A 1 89 ? 5.811 5.442 3.239 1.00 96.00 89 GLU A O 1
ATOM 642 N N . PHE A 1 90 ? 7.961 5.557 2.637 1.00 95.00 90 PHE A N 1
ATOM 643 C CA . PHE A 1 90 ? 7.695 5.344 1.215 1.00 95.00 90 PHE A CA 1
ATOM 644 C C . PHE A 1 90 ? 8.140 3.957 0.760 1.00 95.00 90 PHE A C 1
ATOM 646 O O . PHE A 1 90 ? 9.224 3.488 1.100 1.00 95.00 90 PHE A O 1
ATOM 653 N N . GLY A 1 91 ? 7.298 3.323 -0.053 1.00 94.88 91 GLY A N 1
ATOM 654 C CA . GLY A 1 91 ? 7.567 2.058 -0.723 1.00 94.88 91 GLY A CA 1
ATOM 655 C C . GLY A 1 91 ? 7.407 2.149 -2.234 1.00 94.88 91 GLY A C 1
ATOM 656 O O . GLY A 1 91 ? 6.948 3.160 -2.778 1.00 94.88 91 GLY A O 1
ATOM 657 N N . ARG A 1 92 ? 7.794 1.076 -2.922 1.00 94.81 92 ARG A N 1
ATOM 658 C CA . ARG A 1 92 ? 7.761 0.987 -4.384 1.00 94.81 92 ARG A CA 1
ATOM 659 C C . ARG A 1 92 ? 6.718 -0.021 -4.853 1.00 94.81 92 ARG A C 1
ATOM 661 O O . ARG A 1 92 ? 6.733 -1.166 -4.416 1.00 94.81 92 ARG A O 1
ATOM 668 N N . LEU A 1 93 ? 5.865 0.389 -5.786 1.00 94.31 93 LEU A N 1
ATOM 669 C CA . LEU A 1 93 ? 5.059 -0.525 -6.595 1.00 94.31 93 LEU A CA 1
ATOM 670 C C . LEU A 1 93 ? 5.840 -0.889 -7.863 1.00 94.31 93 LEU A C 1
ATOM 672 O O . LEU A 1 93 ? 6.287 0.006 -8.586 1.00 94.31 93 LEU A O 1
ATOM 676 N N . VAL A 1 94 ? 5.994 -2.185 -8.130 1.00 92.94 94 VAL A N 1
ATOM 677 C CA . VAL A 1 94 ? 6.594 -2.714 -9.360 1.00 92.94 94 VAL A CA 1
ATOM 678 C C . VAL A 1 94 ? 5.585 -3.632 -10.040 1.00 92.94 94 VAL A C 1
ATOM 680 O O . VAL A 1 94 ? 5.215 -4.667 -9.491 1.00 92.94 94 VAL A O 1
ATOM 683 N N . GLU A 1 95 ? 5.140 -3.241 -11.231 1.00 91.62 95 GLU A N 1
ATOM 684 C CA . GLU A 1 95 ? 4.362 -4.111 -12.113 1.00 91.62 95 GLU A CA 1
ATOM 685 C C . GLU A 1 95 ? 5.332 -4.970 -12.928 1.00 91.62 95 GLU A C 1
ATOM 687 O O . GLU A 1 95 ? 6.222 -4.439 -13.593 1.00 91.62 95 GLU A O 1
ATOM 692 N N . ILE A 1 96 ? 5.177 -6.290 -12.855 1.00 90.38 96 ILE A N 1
ATOM 693 C CA . ILE A 1 96 ? 6.053 -7.269 -13.496 1.00 90.38 96 ILE A CA 1
ATOM 694 C C . ILE A 1 96 ? 5.350 -7.787 -1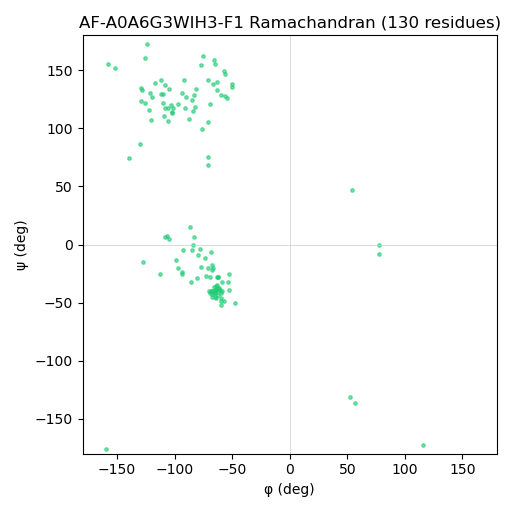4.745 1.00 90.38 96 ILE A C 1
ATOM 696 O O . ILE A 1 96 ? 4.321 -8.468 -14.677 1.00 90.38 96 ILE A O 1
ATOM 700 N N . THR A 1 97 ? 5.922 -7.444 -15.894 1.00 89.94 97 THR A N 1
ATOM 701 C CA . THR A 1 97 ? 5.387 -7.777 -17.221 1.00 89.94 97 THR A CA 1
ATOM 702 C C . THR A 1 97 ? 6.408 -8.472 -18.124 1.00 89.94 97 THR A C 1
ATOM 704 O O . THR A 1 97 ? 6.020 -9.085 -19.116 1.00 89.94 97 THR A O 1
ATOM 707 N N . ASP A 1 98 ? 7.693 -8.418 -17.769 1.00 87.56 98 ASP A N 1
ATOM 708 C CA . ASP A 1 98 ? 8.828 -8.955 -18.519 1.00 87.56 98 ASP A CA 1
ATOM 709 C C . ASP A 1 98 ? 10.055 -9.172 -17.604 1.00 87.56 98 ASP A C 1
ATOM 711 O O . ASP A 1 98 ? 9.988 -9.000 -16.386 1.00 87.56 98 ASP A O 1
ATOM 715 N N . ALA A 1 99 ? 11.185 -9.580 -18.190 1.00 88.00 99 ALA A N 1
ATOM 716 C CA . ALA A 1 99 ? 12.425 -9.822 -17.453 1.00 88.00 99 ALA A CA 1
ATOM 717 C C . ALA A 1 99 ? 13.025 -8.541 -16.844 1.00 88.00 99 ALA A C 1
ATOM 719 O O . ALA A 1 99 ? 13.534 -8.578 -15.730 1.00 88.00 99 ALA A O 1
ATOM 720 N N . GLU A 1 100 ? 12.926 -7.402 -17.534 1.00 91.44 100 GLU A N 1
ATOM 721 C CA . GLU A 1 100 ? 13.478 -6.132 -17.043 1.00 91.44 100 GLU A CA 1
ATOM 722 C C . GLU A 1 100 ? 12.722 -5.644 -15.796 1.00 91.44 100 GLU A C 1
ATOM 724 O O . GLU A 1 100 ? 13.317 -5.229 -14.799 1.00 91.44 100 GLU A O 1
ATOM 729 N N . SER A 1 101 ? 11.393 -5.750 -15.813 1.00 90.44 101 SER A N 1
ATOM 730 C CA . SER A 1 101 ? 10.552 -5.441 -14.655 1.00 90.44 101 SER A CA 1
ATOM 731 C C . SER A 1 101 ? 10.699 -6.455 -13.514 1.00 90.44 101 SER A C 1
ATOM 733 O O . SER A 1 101 ? 10.565 -6.071 -12.350 1.00 90.44 101 SER A O 1
ATOM 735 N N . LEU A 1 102 ? 11.044 -7.715 -13.810 1.00 90.00 102 LEU A N 1
ATOM 736 C CA . LEU A 1 102 ? 11.413 -8.704 -12.793 1.00 90.00 102 LEU A CA 1
ATOM 737 C C . LEU A 1 102 ? 12.736 -8.347 -12.099 1.00 90.00 102 LEU A C 1
ATOM 739 O O . LEU A 1 102 ? 12.791 -8.357 -10.871 1.00 90.00 102 LEU A O 1
ATOM 743 N N . ASP A 1 103 ? 13.768 -7.953 -12.846 1.00 91.50 103 ASP A N 1
ATOM 744 C CA . ASP A 1 103 ? 15.032 -7.483 -12.262 1.00 91.50 103 ASP A CA 1
ATOM 745 C C . ASP A 1 103 ? 14.797 -6.256 -11.365 1.00 91.50 103 ASP A C 1
ATOM 747 O O . ASP A 1 103 ? 15.301 -6.171 -10.242 1.00 91.50 103 ASP A O 1
ATOM 751 N N . ALA A 1 104 ? 13.943 -5.327 -11.808 1.00 91.19 104 ALA A N 1
ATOM 752 C CA . ALA A 1 104 ? 13.544 -4.178 -11.001 1.00 91.19 104 ALA A CA 1
ATOM 753 C C . ALA A 1 104 ? 12.791 -4.573 -9.716 1.00 91.19 104 ALA A C 1
ATOM 755 O O . ALA A 1 104 ? 12.945 -3.900 -8.693 1.00 91.19 104 ALA A O 1
ATOM 756 N N . ALA A 1 105 ? 11.981 -5.636 -9.757 1.00 91.19 105 ALA A N 1
ATOM 757 C CA . ALA A 1 105 ? 11.286 -6.182 -8.596 1.00 91.19 105 ALA A CA 1
ATOM 758 C C . ALA A 1 105 ? 12.252 -6.835 -7.599 1.00 91.19 105 ALA A C 1
ATOM 760 O O . ALA A 1 105 ? 12.124 -6.599 -6.397 1.00 91.19 105 ALA A O 1
ATOM 761 N N . ILE A 1 106 ? 13.242 -7.590 -8.086 1.00 91.69 106 ILE A N 1
ATOM 762 C CA . ILE A 1 106 ? 14.305 -8.187 -7.263 1.00 91.69 106 ILE A CA 1
ATOM 763 C C . ILE A 1 106 ? 15.090 -7.088 -6.543 1.00 91.69 106 ILE A C 1
ATOM 765 O O . ILE A 1 106 ? 15.259 -7.131 -5.323 1.00 91.69 106 ILE A O 1
ATOM 769 N N . GLU A 1 107 ? 15.516 -6.056 -7.269 1.00 92.12 107 GLU A N 1
ATOM 770 C CA . GLU A 1 107 ? 16.232 -4.932 -6.666 1.00 92.12 107 GLU A CA 1
ATOM 771 C C . GLU A 1 107 ? 15.357 -4.167 -5.664 1.00 92.12 107 GLU A C 1
ATOM 773 O O . GLU A 1 107 ? 15.828 -3.812 -4.580 1.00 92.12 107 GLU A O 1
ATOM 778 N N . ALA A 1 108 ? 14.066 -3.971 -5.959 1.00 91.94 108 ALA A N 1
ATOM 779 C CA . ALA A 1 108 ? 13.135 -3.344 -5.023 1.00 91.94 108 ALA A CA 1
ATOM 780 C C . ALA A 1 108 ? 12.979 -4.165 -3.734 1.00 91.94 108 ALA A C 1
ATOM 782 O O . ALA A 1 108 ? 13.044 -3.606 -2.643 1.00 91.94 108 ALA A O 1
ATOM 783 N N . ALA A 1 109 ? 12.846 -5.488 -3.836 1.00 90.31 109 ALA A N 1
ATOM 784 C CA . ALA A 1 109 ? 12.748 -6.375 -2.679 1.00 90.31 109 ALA A CA 1
ATOM 785 C C . ALA A 1 109 ? 14.005 -6.343 -1.788 1.00 90.31 109 ALA A C 1
ATOM 787 O O . ALA A 1 109 ? 13.915 -6.572 -0.584 1.00 90.31 109 ALA A O 1
ATOM 788 N N . ARG A 1 110 ? 15.176 -6.045 -2.366 1.00 90.81 110 ARG A N 1
ATOM 789 C CA . ARG A 1 110 ? 16.456 -5.972 -1.642 1.00 90.81 110 ARG A CA 1
ATOM 790 C C . ARG A 1 110 ? 16.734 -4.621 -0.995 1.00 90.81 110 ARG A C 1
ATOM 792 O O . ARG A 1 110 ? 17.452 -4.571 0.001 1.00 90.81 110 ARG A O 1
ATOM 799 N N . THR A 1 111 ? 16.257 -3.540 -1.601 1.00 90.19 111 THR A N 1
ATOM 800 C CA . THR A 1 111 ? 16.685 -2.175 -1.256 1.00 90.19 111 THR A CA 1
ATOM 801 C C . THR A 1 111 ? 15.587 -1.343 -0.611 1.00 90.19 111 THR A C 1
ATOM 803 O O . THR A 1 111 ? 15.886 -0.428 0.155 1.00 90.19 111 THR A O 1
ATOM 806 N N . GLU A 1 112 ? 14.323 -1.663 -0.882 1.00 90.81 112 GLU A N 1
ATOM 807 C CA . GLU A 1 112 ? 13.184 -0.920 -0.365 1.00 90.81 112 GLU A CA 1
ATOM 808 C C . GLU A 1 112 ? 12.697 -1.519 0.947 1.00 90.81 112 GLU A C 1
ATOM 810 O O . GLU A 1 112 ? 12.595 -2.735 1.103 1.00 90.81 112 GLU A O 1
ATOM 815 N N . ARG A 1 113 ? 12.294 -0.652 1.877 1.00 91.31 113 ARG A N 1
ATOM 816 C CA . ARG A 1 113 ? 11.622 -1.099 3.101 1.00 91.31 113 ARG A CA 1
ATOM 817 C C . ARG A 1 113 ? 10.271 -1.755 2.806 1.00 91.31 113 ARG A C 1
ATOM 819 O O . ARG A 1 113 ? 9.912 -2.734 3.451 1.00 91.31 113 ARG A O 1
ATOM 826 N N . TRP A 1 114 ? 9.544 -1.206 1.833 1.00 94.56 114 TRP A N 1
ATOM 827 C CA . TRP A 1 114 ? 8.265 -1.722 1.360 1.00 94.56 114 TRP A CA 1
ATOM 828 C C . TRP A 1 114 ? 8.299 -1.842 -0.160 1.00 94.56 114 TRP A C 1
ATOM 830 O O . TRP A 1 114 ? 8.516 -0.853 -0.865 1.00 94.56 114 TRP A O 1
ATOM 840 N N . SER A 1 115 ? 8.044 -3.041 -0.672 1.00 93.81 115 SER A N 1
ATOM 841 C CA . SER A 1 115 ? 7.839 -3.282 -2.098 1.00 93.81 115 SER A CA 1
ATOM 842 C C . SER A 1 115 ? 6.537 -4.049 -2.310 1.00 93.81 115 SER A C 1
ATOM 844 O O . SER A 1 115 ? 6.240 -5.010 -1.604 1.00 93.81 115 SER A O 1
ATOM 846 N N . VAL A 1 116 ? 5.731 -3.589 -3.266 1.00 94.06 116 VAL A N 1
ATOM 847 C CA . VAL A 1 116 ? 4.537 -4.291 -3.743 1.00 94.06 116 VAL A CA 1
ATOM 848 C C . VAL A 1 116 ? 4.836 -4.764 -5.153 1.00 94.06 116 VAL A C 1
ATOM 850 O O . VAL A 1 116 ? 5.169 -3.955 -6.019 1.00 94.06 116 VAL A O 1
ATOM 853 N N . LEU A 1 117 ? 4.740 -6.073 -5.361 1.00 92.31 117 LEU A N 1
ATOM 854 C CA . LEU A 1 117 ? 4.990 -6.719 -6.642 1.00 92.31 117 LEU A CA 1
ATOM 855 C C . LEU A 1 117 ? 3.649 -7.134 -7.245 1.00 92.31 117 LEU A C 1
ATOM 857 O O . LEU A 1 117 ? 2.930 -7.935 -6.646 1.00 92.31 117 LEU A O 1
ATOM 861 N N . ASP A 1 118 ? 3.312 -6.574 -8.402 1.00 90.25 118 ASP A N 1
ATOM 862 C CA . ASP A 1 118 ? 2.074 -6.873 -9.121 1.00 90.25 118 ASP A CA 1
ATOM 863 C C . ASP A 1 118 ? 2.397 -7.677 -10.383 1.00 90.25 118 ASP A C 1
ATOM 865 O O . ASP A 1 118 ? 3.026 -7.169 -11.311 1.00 90.25 118 ASP A O 1
ATOM 869 N N . PHE A 1 119 ? 2.019 -8.955 -10.404 1.00 86.94 119 PHE A N 1
ATOM 870 C CA . PHE A 1 119 ? 2.257 -9.834 -11.546 1.00 86.94 119 PHE A CA 1
ATOM 871 C C . PHE A 1 119 ? 1.062 -9.785 -12.489 1.00 86.94 119 PHE A C 1
ATOM 873 O O . PHE A 1 119 ? -0.038 -10.215 -12.136 1.00 86.94 119 PHE A O 1
ATOM 880 N N . ARG A 1 120 ? 1.297 -9.323 -13.721 1.00 77.38 120 ARG A N 1
ATOM 881 C CA . ARG A 1 120 ? 0.240 -9.213 -14.734 1.00 77.38 120 ARG A CA 1
ATOM 882 C C . ARG A 1 120 ? -0.347 -10.568 -15.124 1.00 77.38 120 ARG A C 1
ATOM 884 O O . ARG A 1 120 ? -1.551 -10.668 -15.361 1.00 77.38 120 ARG A O 1
ATOM 891 N N . ASP A 1 121 ? 0.492 -11.600 -15.165 1.00 72.50 121 ASP A N 1
ATOM 892 C CA . ASP A 1 121 ? 0.029 -12.977 -15.262 1.00 72.50 121 ASP A CA 1
ATOM 893 C C . ASP A 1 121 ? -0.084 -13.581 -13.860 1.00 72.50 121 ASP A C 1
ATOM 895 O O . ASP A 1 121 ? 0.883 -13.525 -13.095 1.00 72.50 121 ASP A O 1
ATOM 899 N N . PRO A 1 122 ? -1.221 -14.211 -13.508 1.00 62.31 122 PRO A N 1
ATOM 900 C CA . PRO A 1 122 ? -1.377 -14.919 -12.248 1.00 62.31 122 PRO A CA 1
ATOM 901 C C . PRO A 1 122 ? -0.531 -16.194 -12.292 1.00 62.31 122 PRO A C 1
ATOM 903 O O . PRO A 1 122 ? -1.043 -17.302 -12.487 1.00 62.31 122 PRO A O 1
ATOM 906 N N . THR A 1 123 ? 0.784 -16.051 -12.145 1.00 60.56 123 THR A N 1
ATOM 907 C CA . THR A 1 123 ? 1.683 -17.192 -12.060 1.00 60.56 123 THR A CA 1
ATOM 908 C C . THR A 1 123 ? 1.250 -18.014 -10.845 1.00 60.56 123 THR A C 1
ATOM 910 O O . THR A 1 123 ? 1.041 -17.497 -9.747 1.00 60.56 123 THR A O 1
ATOM 913 N N . LYS A 1 124 ? 1.051 -19.318 -11.049 1.00 60.31 124 LYS A N 1
ATOM 914 C CA . LYS A 1 124 ? 0.801 -20.269 -9.955 1.00 60.31 124 LYS A CA 1
ATOM 915 C C . LYS A 1 124 ? 2.106 -20.744 -9.310 1.00 60.31 124 LYS A C 1
ATOM 917 O O . LYS A 1 124 ? 2.079 -21.657 -8.489 1.00 60.31 124 LYS A O 1
ATOM 922 N N . ILE A 1 125 ? 3.235 -20.159 -9.709 1.00 65.00 125 ILE A N 1
ATOM 923 C CA . ILE A 1 125 ? 4.558 -20.485 -9.196 1.00 65.00 125 ILE A CA 1
ATOM 924 C C . ILE A 1 125 ? 4.750 -19.689 -7.895 1.00 65.00 125 ILE 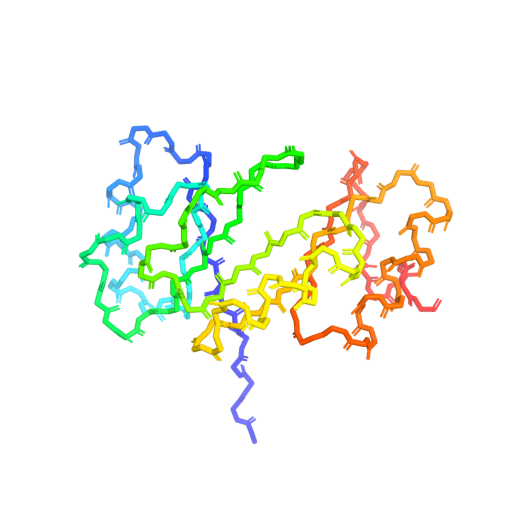A C 1
ATOM 926 O O . ILE A 1 125 ? 4.499 -18.483 -7.887 1.00 65.00 125 ILE A O 1
ATOM 930 N N . PRO A 1 126 ? 5.152 -20.337 -6.786 1.00 59.72 126 PRO A N 1
ATOM 931 C CA . PRO A 1 126 ? 5.485 -19.647 -5.545 1.00 59.72 126 PRO A CA 1
ATOM 932 C C . PRO A 1 126 ? 6.459 -18.490 -5.783 1.00 59.72 126 PRO A C 1
ATOM 934 O O . PRO A 1 126 ? 7.451 -18.662 -6.487 1.00 59.72 126 PRO A O 1
ATOM 937 N N . LEU A 1 127 ? 6.198 -17.333 -5.169 1.00 59.97 127 LEU A N 1
ATOM 938 C CA . LEU A 1 127 ? 7.008 -16.120 -5.340 1.00 59.97 127 LEU A CA 1
ATOM 939 C C . LEU A 1 127 ? 8.498 -16.378 -5.072 1.00 59.97 127 LEU A C 1
ATOM 941 O O . LEU A 1 127 ? 9.336 -15.914 -5.833 1.00 59.97 127 LEU A O 1
ATOM 945 N N . GLU A 1 128 ? 8.800 -17.197 -4.059 1.00 58.47 128 GLU A N 1
ATOM 946 C CA . GLU A 1 128 ? 10.144 -17.669 -3.687 1.00 58.47 128 GLU A CA 1
ATOM 947 C C . GLU A 1 128 ? 10.924 -18.310 -4.844 1.00 58.47 128 GLU A C 1
ATOM 949 O O . GLU A 1 128 ? 12.144 -18.324 -4.810 1.00 58.47 128 GLU A O 1
ATOM 954 N N . ILE A 1 129 ? 10.241 -18.846 -5.858 1.00 58.12 129 ILE A N 1
ATOM 955 C CA . ILE A 1 129 ? 10.851 -19.478 -7.037 1.00 58.12 129 ILE A CA 1
ATOM 956 C C . ILE A 1 129 ? 11.007 -18.472 -8.185 1.00 58.12 129 ILE A C 1
ATOM 958 O O . ILE A 1 129 ? 11.864 -18.647 -9.043 1.00 58.12 129 ILE A O 1
ATOM 962 N N . VAL A 1 130 ? 10.186 -17.421 -8.219 1.00 62.56 130 VAL A N 1
ATOM 963 C CA . VAL A 1 130 ? 10.207 -16.408 -9.284 1.00 62.56 130 VAL A CA 1
ATOM 964 C C . VAL A 1 130 ? 11.316 -15.372 -9.062 1.00 62.56 130 VAL A C 1
ATOM 966 O O . VAL A 1 130 ? 11.823 -14.821 -10.032 1.00 62.56 130 VAL A O 1
ATOM 969 N N . ILE A 1 131 ? 11.694 -15.117 -7.804 1.00 59.81 131 ILE A N 1
ATOM 970 C CA . ILE A 1 131 ? 12.664 -14.073 -7.412 1.00 59.81 131 ILE A CA 1
ATOM 971 C C . ILE A 1 131 ? 14.026 -14.615 -6.929 1.00 59.81 131 ILE A C 1
ATOM 973 O O . ILE A 1 131 ? 14.820 -13.834 -6.403 1.00 59.81 131 ILE A O 1
ATOM 977 N N . ALA A 1 132 ? 14.258 -15.931 -7.027 1.00 56.53 132 ALA A N 1
ATOM 978 C CA . ALA A 1 132 ? 15.467 -16.615 -6.541 1.00 56.53 132 ALA A CA 1
ATOM 979 C C . ALA A 1 132 ? 16.632 -16.613 -7.537 1.00 56.53 132 ALA A C 1
ATOM 981 O O . ALA A 1 132 ? 16.377 -16.690 -8.759 1.00 56.53 132 ALA A O 1
#

pLDDT: mean 88.57, std 12.35, range [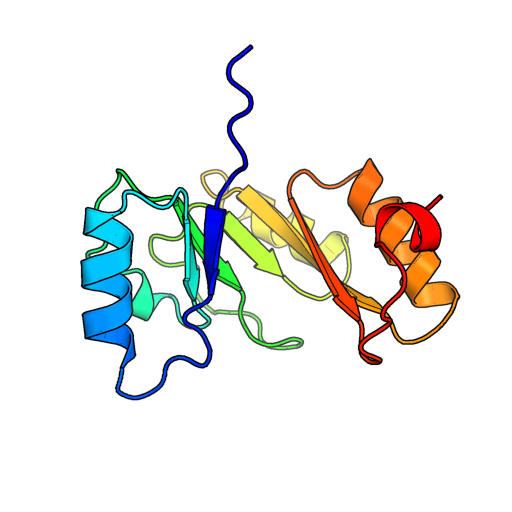42.34, 98.44]

Organism: NCBI:txid2706086

Sequence (132 aa):
MSSEKLCWLDIRSAGKARQAIVEEALHQRVDGIVAADPADLEGLPPTVTKVLMPPPGKQPASYGSAGVVILAGDASARARAAEAAPDVEFGRLVEITDAESLDAAIEAARTERWSVLDFRDPTKIPLEIVIA

Solvent-accessible surface area (backbone atoms only — not comparable to full-atom values): 7853 Å² total; per-residue (Å²): 126,85,85,76,76,84,44,70,48,77,47,68,82,40,68,93,51,35,65,65,52,50,55,50,40,59,74,71,59,41,54,24,43,34,28,51,49,44,75,78,48,58,90,61,62,91,86,38,43,32,32,35,42,41,60,78,93,54,81,72,96,61,60,70,76,37,46,31,39,36,42,53,76,61,69,66,62,52,51,55,49,35,72,76,36,78,86,35,46,69,26,39,41,36,69,31,84,53,71,70,37,41,54,51,40,49,51,34,65,74,72,40,92,36,60,46,80,44,59,78,63,86,67,90,64,59,66,78,70,77,71,106

Secondary structure (DSSP, 8-state):
-------EEE-TT-GGGHHHHHHHHHHTT-SEEEESSGGGGTT--TTSEEEE-PPTT---S--TT-SEEEE-S-HHHHHHHHHH-TTSEEEEEEEESSHHHHHHHHHHHHH-SSEEEEESS---S-HHHH--

InterPro domains:
  IPR030960 3-dehydroquinate synthase, N-terminal domain [PF01959] (5-132)

Mean predicted aligned error: 5.47 Å

Radius of gyration: 15.39 Å; Cα contacts (8 Å, |Δi|>4): 193; chains: 1; bounding box: 37×37×36 Å

Foldseek 3Di:
DPPDDQFEAECQPVPPCSVVVLVVCVVVQHQEYEYQDLVSQPPDDPSHQYEHEHPAPDDDPDNHPHQEYEYEDDPVVQVVVCVVPVSHFYAYEQEDDDPVSLVVQLVRVVPGPDYHYHYPDPDPDPPVVSND

Nearest PDB structures (foldseek):
  3ezy-assembly1_B  TM=2.931E-01  e=2.143E+00  Thermotoga maritima
  2lr0-assembly1_A  TM=3.699E-01  e=3.538E+00  synthetic construct
  3gka-assembly1_A  TM=4.509E-01  e=6.220E+00  Burkholderia pseudomallei
  5uib-assembly1_A  TM=2.861E-01  e=4.011E+00  Rhizobium rhizogenes K84
  9fce-assembly2_B  TM=2.517E-01  e=3.767E+00  Streptomyces sp.